Protein AF-A0A317YK95-F1 (afdb_monomer)

Secondary structure (DSSP, 8-state):
--S-PPEEEEHHHHHHHHHHH----EEEE-TT-EEEETTEEEEEEE-SS--EEE-TTS-EEE--S-EEEEEEETTEEEEE--S--

Structure (mmCIF, N/CA/C/O backbone):
data_AF-A0A317YK95-F1
#
_entry.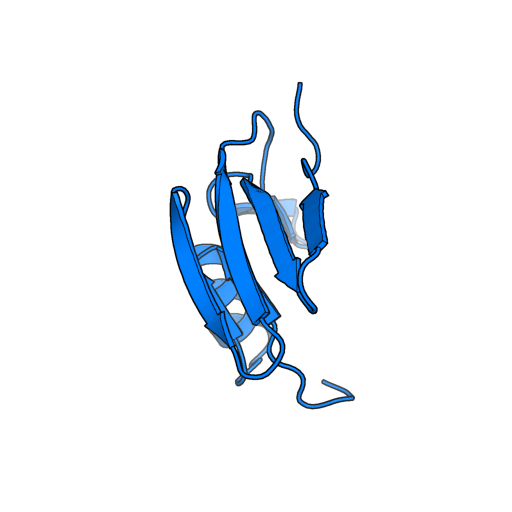id   AF-A0A317YK95-F1
#
loop_
_atom_site.group_PDB
_atom_site.id
_atom_site.type_symbol
_atom_site.label_atom_id
_atom_site.label_alt_id
_atom_site.label_comp_id
_atom_site.label_asym_id
_atom_site.label_entity_id
_atom_site.label_seq_id
_atom_site.pdbx_PDB_ins_code
_atom_site.Cartn_x
_atom_site.Cartn_y
_atom_site.Cartn_z
_atom_site.occupancy
_atom_site.B_iso_or_equiv
_atom_site.auth_seq_id
_atom_site.auth_comp_id
_atom_site.auth_asym_id
_atom_site.auth_atom_id
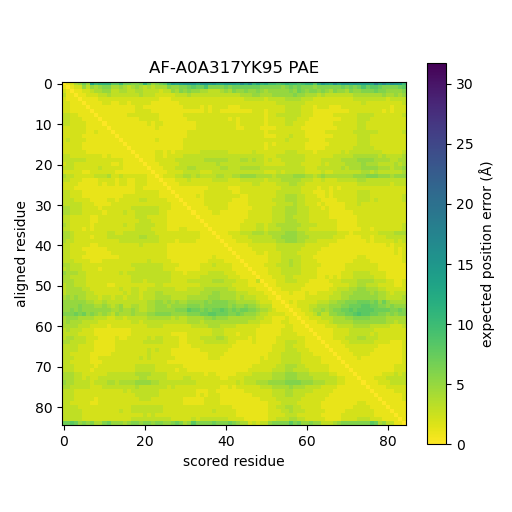_atom_site.pdbx_PDB_model_num
ATOM 1 N N . LYS A 1 1 ? -5.910 -15.507 -10.472 1.00 83.31 1 LYS A N 1
ATOM 2 C CA . LYS A 1 1 ? -7.062 -14.789 -9.873 1.00 83.31 1 LYS A CA 1
ATOM 3 C C . LYS A 1 1 ? -8.097 -15.836 -9.471 1.00 83.31 1 LYS A C 1
ATOM 5 O O . LYS A 1 1 ? -8.378 -16.692 -10.299 1.00 83.31 1 LYS A O 1
ATOM 10 N N . LYS A 1 2 ? -8.516 -15.888 -8.199 1.00 91.00 2 LYS A N 1
ATOM 11 C CA . LYS A 1 2 ? -9.422 -16.941 -7.681 1.00 91.00 2 LYS A CA 1
ATOM 12 C C . LYS A 1 2 ? -10.628 -16.399 -6.906 1.00 91.00 2 LYS A C 1
ATOM 14 O O . LYS A 1 2 ? -11.618 -17.108 -6.797 1.00 91.00 2 LYS A O 1
ATOM 19 N N . THR A 1 3 ? -10.520 -15.203 -6.330 1.00 94.44 3 THR A N 1
ATOM 20 C CA . THR A 1 3 ? -11.492 -14.666 -5.362 1.00 94.44 3 THR A CA 1
ATOM 21 C C . THR A 1 3 ? -11.980 -13.263 -5.702 1.00 94.44 3 THR A C 1
ATOM 23 O O . THR A 1 3 ? -12.780 -12.725 -4.948 1.00 94.44 3 THR A O 1
ATOM 26 N N . GLU A 1 4 ? -11.464 -12.643 -6.769 1.00 93.81 4 GLU A N 1
ATOM 27 C CA . GLU A 1 4 ? -11.708 -11.228 -7.098 1.00 93.81 4 GLU A CA 1
ATOM 28 C C . GLU A 1 4 ? -11.413 -10.235 -5.954 1.00 93.81 4 GLU A C 1
ATOM 30 O O . GLU A 1 4 ? -11.831 -9.083 -6.002 1.00 93.81 4 GLU A O 1
ATOM 35 N N . ALA A 1 5 ? -10.662 -10.656 -4.931 1.00 96.00 5 ALA A N 1
ATOM 36 C CA . ALA A 1 5 ? -10.312 -9.806 -3.800 1.00 96.00 5 ALA A CA 1
ATOM 37 C C . ALA A 1 5 ? -9.391 -8.653 -4.221 1.00 96.00 5 ALA A C 1
ATOM 39 O O . ALA A 1 5 ? -8.499 -8.831 -5.055 1.00 96.00 5 ALA A O 1
ATOM 40 N N . THR A 1 6 ? -9.570 -7.499 -3.580 1.00 97.12 6 THR A N 1
ATOM 41 C CA . THR A 1 6 ? -8.688 -6.343 -3.753 1.00 97.12 6 THR A CA 1
ATOM 42 C C . THR A 1 6 ? -7.360 -6.568 -3.043 1.00 97.12 6 THR A C 1
ATOM 44 O O . THR A 1 6 ? -7.327 -6.824 -1.839 1.00 97.12 6 THR A O 1
ATOM 47 N N . VAL A 1 7 ? -6.255 -6.426 -3.771 1.00 97.69 7 VAL A N 1
ATOM 48 C CA . VAL A 1 7 ? -4.910 -6.377 -3.186 1.00 97.69 7 VAL A CA 1
ATOM 49 C C . VAL A 1 7 ? -4.604 -4.936 -2.776 1.00 97.69 7 VAL A C 1
ATOM 51 O O . VAL A 1 7 ? -4.768 -4.025 -3.579 1.00 97.69 7 VAL A O 1
ATOM 54 N N . ILE A 1 8 ? -4.161 -4.713 -1.539 1.00 98.19 8 ILE A N 1
ATOM 55 C CA . ILE A 1 8 ? -3.750 -3.391 -1.037 1.00 98.19 8 ILE A CA 1
ATOM 56 C C . ILE A 1 8 ? -2.234 -3.427 -0.835 1.00 98.19 8 ILE A C 1
ATOM 58 O O . ILE A 1 8 ? -1.736 -4.291 -0.113 1.00 98.19 8 ILE A O 1
ATOM 62 N N . GLY A 1 9 ? -1.497 -2.519 -1.472 1.00 97.88 9 GLY A N 1
ATOM 63 C CA . GLY A 1 9 ? -0.032 -2.559 -1.504 1.00 97.88 9 GLY A CA 1
ATOM 64 C C . GLY A 1 9 ? 0.602 -1.219 -1.865 1.00 97.88 9 GLY A C 1
ATOM 65 O O . GLY A 1 9 ? -0.083 -0.195 -1.895 1.00 97.88 9 GLY A O 1
ATOM 66 N N . SER A 1 10 ? 1.908 -1.229 -2.149 1.00 98.25 10 SER A N 1
ATOM 67 C CA . SER A 1 10 ? 2.590 -0.060 -2.719 1.00 98.25 10 SER A CA 1
ATOM 68 C C . SER A 1 10 ? 2.013 0.300 -4.091 1.00 98.25 10 SER A C 1
ATOM 70 O O . SER A 1 10 ? 1.459 -0.560 -4.784 1.00 98.25 10 SER A O 1
ATOM 72 N N . ALA A 1 11 ? 2.159 1.560 -4.503 1.00 98.12 11 ALA A N 1
ATOM 73 C CA . ALA A 1 11 ? 1.781 1.990 -5.847 1.00 98.12 11 ALA A CA 1
ATOM 74 C C . ALA A 1 11 ? 2.521 1.174 -6.923 1.00 98.12 11 ALA A C 1
ATOM 76 O O . ALA A 1 11 ? 1.900 0.669 -7.851 1.00 98.12 11 ALA A O 1
ATOM 77 N N . GLU A 1 12 ? 3.819 0.929 -6.742 1.00 98.31 12 GLU A N 1
ATOM 78 C CA . GLU A 1 12 ? 4.632 0.162 -7.687 1.00 98.31 12 GLU A CA 1
ATOM 79 C C . GLU A 1 12 ? 4.229 -1.318 -7.739 1.00 98.31 12 GLU A C 1
ATOM 81 O O . GLU A 1 12 ? 4.208 -1.919 -8.813 1.00 98.31 12 GLU A O 1
ATOM 86 N N . MET A 1 13 ? 3.871 -1.925 -6.599 1.00 97.75 13 MET A N 1
ATOM 87 C CA . MET A 1 13 ? 3.328 -3.286 -6.588 1.00 97.75 13 MET A CA 1
ATOM 88 C C . MET A 1 13 ? 1.978 -3.336 -7.307 1.00 97.75 13 MET A C 1
ATOM 90 O O . MET A 1 13 ? 1.710 -4.300 -8.023 1.00 97.75 13 MET A O 1
ATOM 94 N N . ALA A 1 14 ? 1.139 -2.310 -7.139 1.00 97.88 14 ALA A N 1
ATOM 95 C CA . ALA A 1 14 ? -0.137 -2.223 -7.832 1.00 97.88 14 ALA A CA 1
ATOM 96 C C . ALA A 1 14 ? 0.039 -2.145 -9.349 1.00 97.88 14 ALA A C 1
ATOM 98 O O . ALA A 1 14 ? -0.590 -2.920 -10.076 1.00 97.88 14 ALA A O 1
A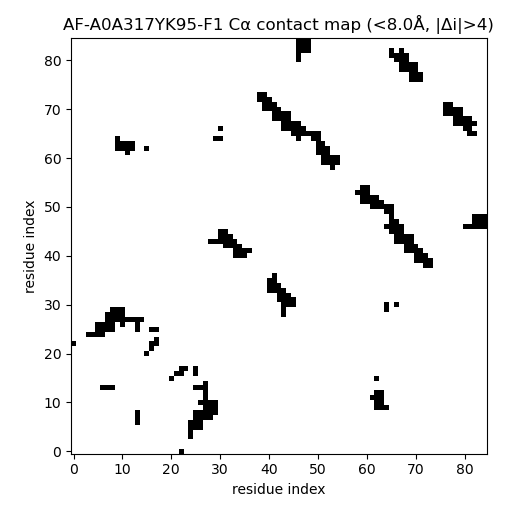TOM 99 N N . ASP A 1 15 ? 0.954 -1.298 -9.815 1.00 97.69 15 ASP A N 1
ATOM 100 C CA . ASP A 1 15 ? 1.296 -1.176 -11.230 1.00 97.69 15 ASP A CA 1
ATOM 101 C C . ASP A 1 15 ? 1.884 -2.478 -11.778 1.00 97.69 15 ASP A C 1
ATOM 103 O O . ASP A 1 15 ? 1.499 -2.927 -12.860 1.00 97.69 15 ASP A O 1
ATOM 107 N N . TYR A 1 16 ? 2.771 -3.129 -11.018 1.00 97.44 16 TYR A N 1
ATOM 108 C CA . TYR A 1 16 ? 3.357 -4.412 -11.394 1.00 97.44 16 TYR A CA 1
ATOM 109 C C . TYR A 1 16 ? 2.292 -5.508 -11.532 1.00 97.44 16 TYR A C 1
ATOM 111 O O . TYR A 1 16 ? 2.226 -6.186 -12.559 1.00 97.44 16 TYR A O 1
ATOM 119 N N . LEU A 1 17 ? 1.423 -5.676 -10.532 1.00 96.94 17 LEU A N 1
ATOM 120 C CA . LEU A 1 17 ? 0.360 -6.683 -10.559 1.00 96.94 17 LEU A CA 1
ATOM 121 C C . LEU A 1 17 ? -0.650 -6.422 -11.680 1.00 96.94 17 LEU A C 1
ATOM 123 O O . LEU A 1 17 ? -1.057 -7.365 -12.363 1.00 96.94 17 LEU A O 1
ATOM 127 N N . SER A 1 18 ? -1.022 -5.161 -11.895 1.00 96.69 18 SER A N 1
ATOM 128 C CA . SER A 1 18 ? -1.963 -4.784 -12.951 1.00 96.69 18 SER A CA 1
ATOM 129 C C . SER A 1 18 ? -1.355 -4.991 -14.337 1.00 96.69 18 SER A C 1
ATOM 131 O O . SER A 1 18 ? -1.982 -5.600 -15.200 1.00 96.69 18 SER A O 1
ATOM 133 N N . SER A 1 19 ? -0.106 -4.567 -14.547 1.00 95.56 19 SER A N 1
ATOM 134 C CA . SER A 1 19 ? 0.526 -4.574 -15.873 1.00 95.56 19 SER A CA 1
ATOM 135 C C . SER A 1 19 ? 1.063 -5.945 -16.284 1.00 95.56 19 SER A C 1
ATOM 137 O O . SER A 1 19 ? 0.920 -6.336 -17.439 1.00 95.56 19 SER A O 1
ATOM 139 N N . TYR A 1 20 ? 1.681 -6.689 -15.361 1.00 94.31 20 TYR A N 1
ATOM 140 C CA . TYR A 1 20 ? 2.355 -7.957 -15.681 1.00 94.31 20 TYR A CA 1
ATOM 141 C C . TYR A 1 20 ? 1.494 -9.187 -15.409 1.00 94.31 20 TYR A C 1
ATOM 143 O O . TYR A 1 20 ? 1.652 -10.207 -16.076 1.00 94.31 20 TYR A O 1
ATOM 151 N N . HIS A 1 21 ? 0.581 -9.102 -14.440 1.00 93.50 21 HIS A N 1
ATOM 152 C CA . HIS A 1 21 ? -0.263 -10.230 -14.025 1.00 93.50 21 HIS A CA 1
ATOM 153 C C . HIS A 1 21 ? -1.749 -9.994 -14.315 1.00 93.50 21 HIS A C 1
ATOM 155 O O . HIS A 1 21 ? -2.592 -10.852 -14.031 1.00 93.50 21 HIS A O 1
ATOM 161 N N . GLY A 1 22 ? -2.076 -8.831 -14.887 1.00 95.31 22 GLY A N 1
ATOM 162 C CA . GLY A 1 22 ? -3.426 -8.438 -15.261 1.00 95.31 22 GLY A CA 1
ATOM 163 C C . GLY A 1 22 ? -4.374 -8.285 -14.077 1.00 95.31 22 GLY A C 1
ATOM 164 O O . GLY A 1 22 ? -5.573 -8.362 -14.296 1.00 95.31 22 GLY A O 1
ATOM 165 N N . VAL A 1 23 ? -3.910 -8.190 -12.827 1.00 96.44 23 VAL A N 1
ATOM 166 C CA . VAL A 1 23 ? -4.803 -8.101 -11.657 1.00 96.44 23 VAL A CA 1
ATOM 167 C C . VAL A 1 23 ? -5.556 -6.774 -11.695 1.00 96.44 23 VAL A C 1
ATOM 169 O O . VAL A 1 23 ? -4.938 -5.723 -11.684 1.00 96.44 23 VAL A O 1
ATOM 172 N N . GLU A 1 24 ? -6.886 -6.826 -11.742 1.00 93.94 24 GLU A N 1
ATOM 173 C CA . GLU A 1 24 ? -7.712 -5.623 -11.931 1.00 93.94 24 GLU A CA 1
ATOM 174 C C . GLU A 1 24 ? -8.026 -4.932 -10.599 1.00 93.94 24 GLU A C 1
ATOM 176 O O . GLU A 1 24 ? -8.011 -3.708 -10.504 1.00 93.94 24 GLU A O 1
ATOM 181 N N . ASN A 1 25 ? -8.252 -5.718 -9.542 1.00 96.56 25 ASN A N 1
ATOM 182 C CA . ASN A 1 25 ? -8.610 -5.205 -8.223 1.00 96.56 25 ASN A CA 1
ATOM 183 C C . ASN A 1 25 ? -7.350 -4.981 -7.386 1.00 96.56 25 ASN A C 1
ATOM 185 O O . ASN A 1 25 ? -6.982 -5.809 -6.547 1.00 96.56 25 ASN A O 1
ATOM 189 N N . VAL A 1 26 ? -6.673 -3.857 -7.619 1.00 97.88 26 VAL A N 1
ATOM 190 C CA . VAL A 1 26 ? -5.515 -3.448 -6.820 1.00 97.88 26 VAL A CA 1
ATOM 191 C C . VAL A 1 26 ? -5.666 -2.003 -6.361 1.00 97.88 26 VAL A C 1
ATOM 193 O O . VAL A 1 26 ? -6.016 -1.118 -7.135 1.00 97.88 26 VAL A O 1
ATOM 196 N N . HIS A 1 27 ? -5.409 -1.763 -5.080 1.00 98.12 27 HIS A N 1
ATOM 197 C CA . HIS A 1 27 ? -5.437 -0.449 -4.456 1.00 98.12 27 HIS A CA 1
ATOM 198 C C . HIS A 1 27 ? -4.014 -0.064 -4.038 1.00 98.12 27 HIS A C 1
ATOM 200 O O . HIS A 1 27 ? -3.510 -0.508 -3.003 1.00 98.12 27 HIS A O 1
ATOM 206 N N . GLY A 1 28 ? -3.360 0.735 -4.881 1.00 98.12 28 GLY A N 1
ATOM 207 C CA . GLY A 1 28 ? -2.018 1.254 -4.628 1.00 98.12 28 GLY A CA 1
ATOM 208 C C . GLY A 1 28 ? -2.030 2.417 -3.637 1.00 98.12 28 GLY A C 1
ATOM 209 O O . GLY A 1 28 ? -2.804 3.363 -3.770 1.00 98.12 28 GLY A O 1
ATOM 210 N N . MET A 1 29 ? -1.148 2.357 -2.647 1.00 98.19 29 MET A N 1
ATOM 211 C CA . MET A 1 29 ? -0.914 3.407 -1.656 1.00 98.19 29 MET A CA 1
ATOM 212 C C . MET A 1 29 ? 0.591 3.560 -1.415 1.00 98.19 29 MET A C 1
ATOM 214 O O . MET A 1 29 ? 1.390 2.783 -1.916 1.00 98.19 29 MET A O 1
ATOM 218 N N . ASN A 1 30 ? 0.996 4.552 -0.624 1.00 98.06 30 ASN A N 1
ATOM 219 C CA . ASN A 1 30 ? 2.395 4.768 -0.249 1.00 98.06 30 ASN A CA 1
ATOM 220 C C . ASN A 1 30 ? 2.531 5.021 1.256 1.00 98.06 30 ASN A C 1
ATOM 222 O O . ASN A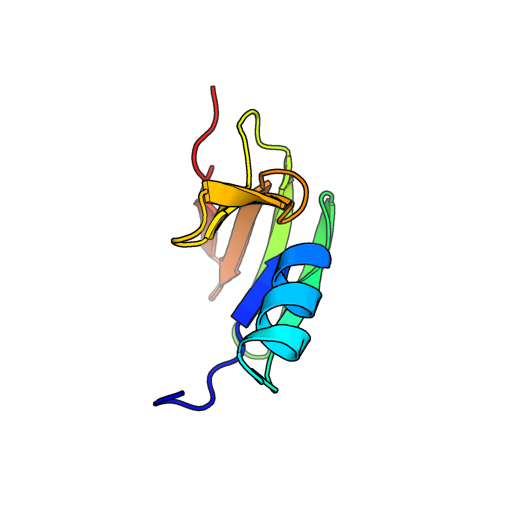 1 30 ? 1.530 5.207 1.957 1.00 98.06 30 ASN A O 1
ATOM 226 N N . ILE A 1 31 ? 3.776 5.042 1.747 1.00 98.25 31 ILE A N 1
ATOM 227 C CA . ILE A 1 31 ? 4.109 5.295 3.157 1.00 98.25 31 ILE A CA 1
ATOM 228 C C . ILE A 1 31 ? 3.357 6.528 3.671 1.00 98.25 31 ILE A C 1
ATOM 230 O O . ILE A 1 31 ? 3.375 7.592 3.057 1.00 98.25 31 ILE A O 1
ATOM 234 N N . GLY A 1 32 ? 2.706 6.385 4.825 1.00 98.31 32 GLY A N 1
ATOM 235 C CA . GLY A 1 32 ? 1.935 7.442 5.475 1.00 98.31 32 GLY A CA 1
ATOM 236 C C . GLY A 1 32 ? 0.486 7.551 4.997 1.00 98.31 32 GLY A C 1
ATOM 237 O O . GLY A 1 32 ? -0.333 8.126 5.718 1.00 98.31 32 GLY A O 1
ATOM 238 N N . GLY A 1 33 ? 0.146 6.972 3.842 1.00 98.38 33 GLY A N 1
ATOM 239 C CA . GLY A 1 33 ? -1.214 6.943 3.313 1.00 98.38 33 GLY A CA 1
ATOM 240 C C . GLY A 1 33 ? -2.160 6.136 4.202 1.00 98.38 33 GLY A C 1
ATOM 241 O O . GLY A 1 33 ? -1.795 5.070 4.699 1.00 98.38 33 GLY A O 1
ATOM 242 N N . LYS A 1 34 ? -3.387 6.638 4.385 1.00 98.56 34 LYS A N 1
ATOM 243 C CA . LYS A 1 34 ? -4.486 5.958 5.083 1.00 98.56 34 LYS A CA 1
ATOM 244 C C . LYS A 1 34 ? -5.705 5.895 4.168 1.00 98.56 34 LYS A C 1
ATOM 246 O O . LYS A 1 34 ? -6.076 6.913 3.591 1.00 98.56 34 LYS A O 1
ATOM 251 N N . ALA A 1 35 ? -6.327 4.728 4.076 1.00 98.56 35 ALA A N 1
ATOM 252 C CA . ALA A 1 35 ? -7.552 4.507 3.319 1.00 98.56 35 ALA A CA 1
ATOM 253 C C . ALA A 1 35 ? -8.599 3.816 4.198 1.00 98.56 35 ALA A C 1
ATOM 255 O O . ALA A 1 35 ? -8.262 2.989 5.050 1.00 98.56 35 ALA A O 1
ATOM 256 N N . ASN A 1 36 ? -9.863 4.180 3.985 1.00 98.38 36 ASN A N 1
ATOM 257 C CA . ASN A 1 36 ? -11.012 3.538 4.613 1.00 98.38 36 ASN A CA 1
ATOM 258 C C . ASN A 1 36 ? -11.648 2.568 3.615 1.00 98.38 36 ASN A C 1
ATOM 260 O O . ASN A 1 36 ? -11.800 2.892 2.439 1.00 98.38 36 ASN A O 1
ATOM 264 N N . PHE A 1 37 ? -12.044 1.414 4.122 1.00 97.50 37 PHE A N 1
ATOM 265 C CA . PHE A 1 37 ? -12.736 0.341 3.427 1.00 97.50 37 PHE A CA 1
ATOM 266 C C . PHE A 1 37 ? -13.972 -0.047 4.239 1.00 97.50 37 PHE A C 1
ATOM 268 O O . PHE A 1 37 ? -14.089 0.305 5.415 1.00 97.50 37 PHE A O 1
ATOM 275 N N . ASP A 1 38 ? -14.864 -0.835 3.645 1.00 97.25 38 ASP A N 1
ATOM 276 C CA . ASP A 1 38 ? -16.107 -1.257 4.304 1.00 97.25 38 ASP A CA 1
ATOM 277 C C . ASP A 1 38 ? -15.862 -2.028 5.616 1.00 97.25 38 ASP A C 1
ATOM 279 O O . ASP A 1 38 ? -16.696 -2.006 6.517 1.00 97.25 38 ASP A O 1
ATOM 283 N N . PHE A 1 39 ? -14.701 -2.680 5.749 1.00 97.12 39 PHE A N 1
ATOM 284 C CA . PHE A 1 39 ? -14.314 -3.442 6.940 1.00 97.12 39 PHE A CA 1
ATOM 285 C C . PHE A 1 39 ? -13.542 -2.632 7.996 1.00 97.12 39 PHE A C 1
ATOM 287 O O . PHE A 1 39 ? -13.333 -3.125 9.102 1.00 97.12 39 PHE A O 1
ATOM 294 N N . GLY A 1 40 ? -13.055 -1.429 7.683 1.00 98.31 40 GLY A N 1
ATOM 295 C CA . GLY A 1 40 ? -12.143 -0.701 8.568 1.00 98.31 40 GLY A CA 1
ATOM 296 C C . GLY A 1 40 ? -11.163 0.192 7.818 1.00 98.31 40 GLY A C 1
ATOM 297 O O . GLY A 1 40 ? -11.424 0.610 6.696 1.00 98.31 40 GLY A O 1
ATOM 298 N N . SER A 1 41 ? -10.020 0.507 8.425 1.00 98.69 41 SER A N 1
ATOM 299 C CA . SER A 1 41 ? -9.016 1.367 7.789 1.00 98.69 41 SER A CA 1
ATOM 300 C C . SER A 1 41 ? -7.617 0.773 7.824 1.00 98.69 41 SER A C 1
ATOM 302 O O . SER A 1 41 ? -7.222 0.128 8.794 1.00 98.69 41 SER A O 1
ATOM 304 N N . VAL A 1 42 ? -6.857 1.019 6.760 1.00 98.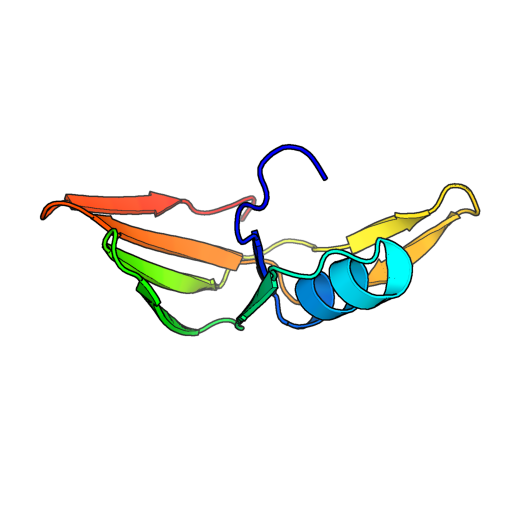75 42 VAL A N 1
ATOM 305 C CA . VAL A 1 42 ? -5.457 0.608 6.635 1.00 98.75 42 VAL A CA 1
ATOM 306 C C . VAL A 1 42 ? -4.612 1.858 6.467 1.00 98.75 42 VAL A C 1
ATOM 308 O O . VAL A 1 42 ? -4.891 2.695 5.608 1.00 98.75 42 VAL A O 1
ATOM 311 N N . LYS A 1 43 ? -3.568 1.990 7.287 1.00 98.88 43 LYS A N 1
ATOM 312 C CA . LYS A 1 43 ? -2.536 3.015 7.145 1.00 98.88 43 LYS A CA 1
ATOM 313 C C . LYS A 1 43 ? -1.184 2.358 6.925 1.00 98.88 43 LYS A C 1
ATOM 315 O O . LYS A 1 43 ? -0.737 1.603 7.785 1.00 98.88 43 LYS A O 1
ATOM 320 N N . PHE A 1 44 ? -0.507 2.708 5.839 1.00 98.75 44 PHE A N 1
ATOM 321 C CA . PHE A 1 44 ? 0.879 2.303 5.639 1.00 98.75 44 PHE A CA 1
ATOM 322 C C . PHE A 1 44 ? 1.819 3.140 6.504 1.00 98.75 44 PHE A C 1
ATOM 324 O O . PHE A 1 44 ? 1.691 4.364 6.604 1.00 98.75 44 PHE A O 1
ATOM 331 N N . VAL A 1 45 ? 2.787 2.475 7.125 1.00 98.62 45 VAL A N 1
ATOM 332 C CA . VAL A 1 45 ? 3.837 3.102 7.929 1.00 98.62 45 VAL A CA 1
ATOM 333 C C . VAL A 1 45 ? 5.206 2.632 7.461 1.00 98.62 45 VAL A C 1
ATOM 335 O O . VAL A 1 45 ? 5.335 1.594 6.815 1.00 98.62 45 VAL A O 1
ATOM 338 N N . GLN A 1 46 ? 6.229 3.427 7.760 1.00 98.25 46 GLN A N 1
ATOM 339 C CA . GLN A 1 46 ? 7.594 3.134 7.348 1.00 98.25 46 GLN A CA 1
ATOM 340 C C . GLN A 1 46 ? 8.088 1.811 7.949 1.00 98.25 46 GLN A C 1
ATOM 342 O O . GLN A 1 46 ? 7.902 1.562 9.139 1.00 98.25 46 GLN A O 1
ATOM 347 N N . ALA A 1 47 ? 8.767 1.020 7.121 1.00 98.50 47 ALA A N 1
ATOM 348 C CA . ALA A 1 47 ? 9.599 -0.106 7.525 1.00 98.50 47 ALA A CA 1
ATOM 349 C C . ALA A 1 47 ? 11.027 0.091 6.986 1.00 98.50 47 ALA A C 1
ATOM 351 O O . ALA A 1 47 ? 11.247 0.834 6.026 1.00 98.50 47 ALA A O 1
ATOM 352 N N . PHE A 1 48 ? 12.001 -0.572 7.604 1.00 98.12 48 PHE A N 1
ATOM 353 C CA . PHE A 1 48 ? 13.405 -0.580 7.194 1.00 98.12 48 PHE A CA 1
ATOM 354 C C . PHE A 1 48 ? 13.769 -1.954 6.642 1.00 98.12 48 PHE A C 1
ATOM 356 O O . PHE A 1 48 ? 14.128 -2.866 7.381 1.00 98.12 48 PHE A O 1
ATOM 363 N N . HIS A 1 49 ? 13.629 -2.108 5.327 1.00 97.69 49 HIS A N 1
ATOM 364 C CA . HIS A 1 49 ? 13.945 -3.348 4.626 1.00 97.69 49 HIS A CA 1
ATOM 365 C C . HIS A 1 49 ? 14.100 -3.122 3.113 1.00 97.69 49 HIS A C 1
ATOM 367 O O . HIS A 1 49 ? 14.327 -2.000 2.658 1.00 97.69 49 HIS A O 1
ATOM 373 N N . SER A 1 50 ? 13.960 -4.181 2.322 1.00 96.62 50 SER A N 1
ATOM 374 C CA . SER A 1 50 ? 13.882 -4.116 0.863 1.00 96.62 50 SER A CA 1
ATOM 375 C C . SER A 1 50 ? 12.500 -4.557 0.378 1.00 96.62 50 SER A C 1
ATOM 377 O O . SER A 1 50 ? 11.792 -5.268 1.087 1.00 96.62 50 SER A O 1
ATOM 379 N N . SER A 1 51 ? 12.107 -4.128 -0.822 1.00 97.75 51 SER A N 1
ATOM 380 C CA . SER A 1 51 ? 10.879 -4.586 -1.481 1.00 97.75 51 SER A CA 1
ATOM 381 C C . SER A 1 51 ? 11.135 -4.725 -2.980 1.00 97.75 51 SER A C 1
ATOM 383 O O . SER A 1 51 ? 11.155 -3.754 -3.740 1.00 97.75 51 SER A O 1
ATOM 385 N N . SER A 1 52 ? 11.417 -5.955 -3.401 1.00 96.69 52 SER A N 1
ATOM 386 C CA . SER A 1 52 ? 11.683 -6.285 -4.800 1.00 96.69 52 SER A CA 1
ATOM 387 C C . SER A 1 52 ? 11.313 -7.731 -5.101 1.00 96.69 52 SER A C 1
ATOM 389 O O . SER A 1 52 ? 11.283 -8.570 -4.201 1.00 96.69 52 SER A O 1
ATOM 391 N N . PHE A 1 53 ? 11.059 -8.016 -6.372 1.00 95.12 53 PHE A N 1
ATOM 392 C CA . PHE A 1 53 ? 10.822 -9.361 -6.880 1.00 95.12 53 PHE A CA 1
ATOM 393 C C . PHE A 1 53 ? 11.772 -9.644 -8.041 1.00 95.12 53 PHE A C 1
ATOM 395 O O . PHE A 1 53 ? 11.884 -8.829 -8.950 1.00 95.12 53 PHE A O 1
ATOM 402 N N . THR A 1 54 ? 12.437 -10.795 -8.037 1.00 95.50 54 THR A N 1
ATOM 403 C CA . THR A 1 54 ? 13.350 -11.190 -9.118 1.00 95.50 54 THR A CA 1
ATOM 404 C C . THR A 1 54 ? 12.656 -12.186 -10.035 1.00 95.50 54 THR A C 1
ATOM 406 O O . THR A 1 54 ? 12.250 -13.259 -9.590 1.00 95.50 54 THR A O 1
ATOM 409 N N . HIS A 1 55 ? 12.521 -11.841 -11.316 1.00 93.00 55 HIS A N 1
ATOM 410 C CA . HIS A 1 55 ? 12.000 -12.765 -12.324 1.00 93.00 55 HIS A CA 1
ATOM 411 C C . HIS A 1 55 ? 12.960 -13.941 -12.562 1.00 93.00 55 HIS A C 1
ATOM 413 O O . HIS A 1 55 ? 14.144 -13.872 -12.241 1.00 93.00 55 HIS A O 1
ATOM 419 N N . GLU A 1 56 ? 12.477 -15.010 -13.201 1.00 93.69 56 GLU A N 1
ATOM 420 C CA . GLU A 1 56 ? 13.287 -16.199 -13.529 1.00 93.69 56 GLU A CA 1
ATOM 421 C C . GLU A 1 56 ? 14.521 -15.881 -14.393 1.00 93.69 56 GLU A C 1
ATOM 423 O O . GLU A 1 56 ? 15.528 -16.580 -14.327 1.00 93.69 56 GLU A O 1
ATOM 428 N N . ASN A 1 57 ? 14.474 -14.792 -15.166 1.00 94.50 57 ASN A N 1
ATOM 429 C CA . ASN A 1 57 ? 15.602 -14.293 -15.956 1.00 94.50 57 ASN A CA 1
ATOM 430 C C . ASN A 1 57 ? 16.672 -13.551 -15.123 1.00 94.50 57 ASN A C 1
ATOM 432 O O . ASN A 1 57 ? 17.637 -13.044 -15.690 1.00 94.50 57 ASN A O 1
ATOM 436 N N . GLY A 1 58 ? 16.498 -13.455 -13.802 1.00 95.19 58 GLY A N 1
ATOM 437 C CA . GLY A 1 58 ? 17.427 -12.808 -12.878 1.00 95.19 58 GLY A CA 1
ATOM 438 C C . GLY A 1 58 ? 17.301 -11.285 -12.784 1.00 95.19 58 GLY A C 1
ATOM 439 O O . GLY A 1 58 ? 18.070 -10.673 -12.046 1.00 95.19 58 GLY A O 1
ATOM 440 N N . ILE A 1 59 ? 16.358 -10.656 -13.493 1.00 95.56 59 ILE A N 1
ATOM 441 C CA . ILE A 1 59 ? 16.171 -9.199 -13.451 1.00 95.56 59 ILE A CA 1
ATOM 442 C C . ILE A 1 59 ? 15.271 -8.832 -12.258 1.00 95.56 59 ILE A C 1
ATOM 444 O O . ILE A 1 59 ? 14.132 -9.313 -12.192 1.00 95.56 59 ILE A O 1
ATOM 448 N N . PRO A 1 60 ? 15.743 -7.986 -11.319 1.0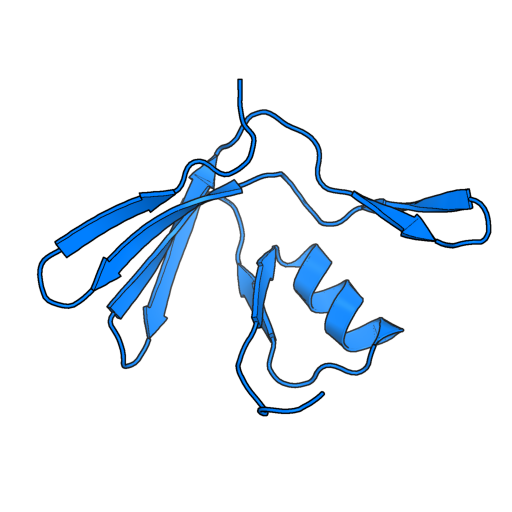0 96.00 60 PRO A N 1
ATOM 449 C CA . PRO A 1 60 ? 14.923 -7.513 -10.214 1.00 96.00 60 PRO A CA 1
ATOM 450 C C . PRO A 1 60 ? 13.931 -6.440 -10.677 1.00 96.00 60 PRO A C 1
ATOM 452 O O . PRO A 1 60 ? 14.258 -5.556 -11.468 1.00 96.00 60 PRO A O 1
ATOM 455 N N . VAL A 1 61 ? 12.729 -6.492 -10.117 1.00 96.94 61 VAL A N 1
ATOM 456 C CA . VAL A 1 61 ? 11.676 -5.486 -10.238 1.00 96.94 61 VAL A CA 1
ATOM 457 C C . VAL A 1 61 ? 11.521 -4.798 -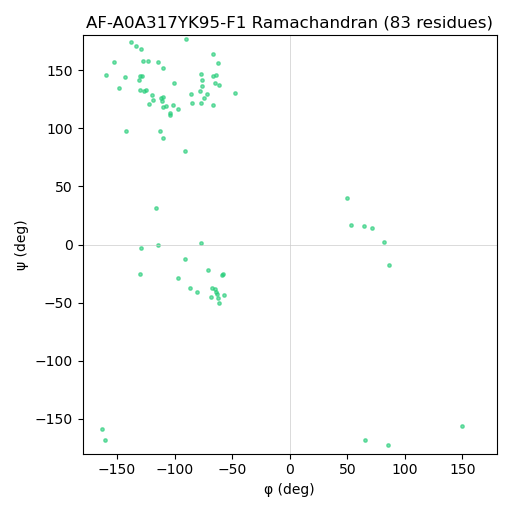8.895 1.00 96.94 61 VAL A C 1
ATOM 459 O O . VAL A 1 61 ? 11.342 -5.448 -7.863 1.00 96.94 61 VAL A O 1
ATOM 462 N N . TYR A 1 62 ? 11.592 -3.473 -8.914 1.00 97.56 62 TYR A N 1
ATOM 463 C CA . TYR A 1 62 ? 11.315 -2.649 -7.748 1.00 97.56 62 TYR A CA 1
ATOM 464 C C . TYR A 1 62 ? 9.814 -2.645 -7.448 1.00 97.56 62 TYR A C 1
ATOM 466 O O . TYR A 1 62 ? 9.011 -2.387 -8.341 1.00 97.56 62 TYR A O 1
ATOM 474 N N . LEU A 1 63 ? 9.443 -2.919 -6.196 1.00 97.94 63 LEU A N 1
ATOM 475 C CA . LEU A 1 63 ? 8.047 -2.976 -5.749 1.00 97.94 63 LEU A CA 1
ATOM 476 C C . LEU A 1 63 ? 7.743 -1.888 -4.707 1.00 97.94 63 LEU A C 1
ATOM 478 O O . LEU A 1 63 ? 6.925 -2.090 -3.807 1.00 97.94 63 LEU A O 1
ATOM 482 N N . GLY A 1 64 ? 8.408 -0.737 -4.807 1.00 97.50 64 GLY A N 1
ATOM 483 C CA . GLY A 1 64 ? 8.216 0.384 -3.888 1.00 97.50 64 GLY A CA 1
ATOM 484 C C . GLY A 1 64 ? 9.072 0.276 -2.627 1.00 97.50 64 GLY A C 1
ATOM 485 O O . GLY A 1 64 ? 9.948 -0.578 -2.498 1.00 97.50 64 GLY A O 1
ATOM 486 N N . MET A 1 65 ? 8.842 1.177 -1.677 1.00 97.94 65 MET A N 1
ATOM 487 C CA . MET A 1 65 ? 9.483 1.103 -0.363 1.00 97.94 65 MET A CA 1
ATOM 488 C C . MET A 1 65 ? 8.807 0.024 0.502 1.00 97.94 65 MET A C 1
ATOM 490 O O . MET A 1 65 ? 7.595 -0.161 0.386 1.00 97.94 65 MET A O 1
ATOM 494 N N . PRO A 1 66 ? 9.542 -0.684 1.382 1.00 98.06 66 PRO A N 1
ATOM 495 C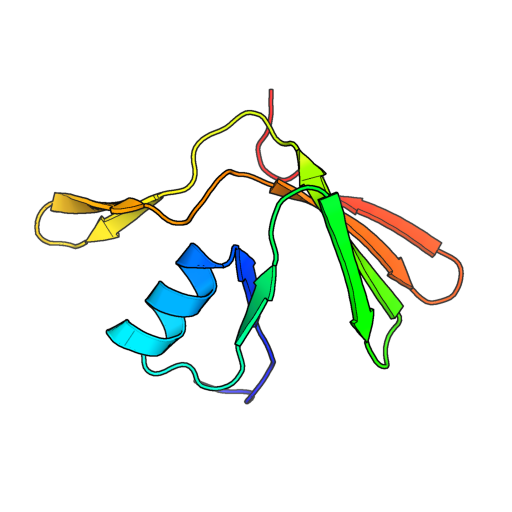 CA . PRO A 1 66 ? 8.932 -1.602 2.343 1.00 98.06 66 PRO A CA 1
ATOM 496 C C . PRO A 1 66 ? 8.046 -0.835 3.329 1.00 98.06 66 PRO A C 1
ATOM 498 O O . PRO A 1 66 ? 8.346 0.299 3.719 1.00 98.06 66 PRO A O 1
ATOM 501 N N . MET A 1 67 ? 6.954 -1.465 3.756 1.00 98.62 67 MET A N 1
ATOM 502 C CA . MET A 1 67 ? 5.988 -0.839 4.653 1.00 98.62 67 MET A CA 1
ATOM 503 C C . MET A 1 67 ? 5.422 -1.843 5.650 1.00 98.62 67 MET A C 1
ATOM 505 O O . MET A 1 67 ? 5.146 -2.991 5.305 1.00 98.62 67 MET A O 1
ATOM 509 N N . GLY A 1 68 ? 5.183 -1.367 6.868 1.00 98.62 68 GLY A N 1
ATOM 510 C CA . GLY A 1 68 ? 4.243 -1.985 7.796 1.00 98.62 68 GLY A CA 1
ATOM 511 C C . GLY A 1 68 ? 2.843 -1.394 7.620 1.00 98.62 68 GLY A C 1
ATOM 512 O O . GLY A 1 68 ? 2.645 -0.432 6.872 1.00 98.62 68 GLY A O 1
ATOM 513 N N . ILE A 1 69 ? 1.867 -1.921 8.357 1.00 98.75 69 ILE A N 1
ATOM 514 C CA . ILE A 1 69 ? 0.506 -1.383 8.402 1.00 98.75 69 ILE A CA 1
ATOM 515 C C . ILE A 1 69 ? 0.001 -1.211 9.829 1.00 98.75 69 ILE A C 1
ATOM 517 O O . ILE A 1 69 ? 0.195 -2.071 10.687 1.00 98.75 69 ILE A O 1
ATOM 521 N N . VAL A 1 70 ? -0.725 -0.121 10.053 1.00 98.81 70 VAL A N 1
ATOM 522 C CA . VAL A 1 70 ? -1.682 -0.002 11.153 1.00 98.81 70 VAL A CA 1
ATOM 523 C C . VAL A 1 70 ? -3.061 -0.309 10.581 1.00 98.81 70 VAL A C 1
ATOM 525 O O . VAL A 1 70 ? -3.540 0.402 9.696 1.00 98.81 70 VAL A O 1
ATOM 528 N N . PHE A 1 71 ? -3.671 -1.384 11.066 1.00 98.75 71 PHE A N 1
ATOM 529 C CA . PHE A 1 71 ? -4.981 -1.859 10.649 1.00 98.75 71 PHE A CA 1
ATOM 530 C C . PHE A 1 71 ? -5.991 -1.646 11.777 1.00 98.75 71 PHE A C 1
ATOM 532 O O . PHE A 1 71 ? -5.832 -2.177 12.876 1.00 98.75 71 PHE A O 1
ATOM 539 N N . GLU A 1 72 ? -7.017 -0.843 11.511 1.00 98.81 72 GLU A N 1
ATOM 540 C CA . GLU A 1 72 ? -8.100 -0.564 12.452 1.00 98.81 72 GLU A CA 1
ATOM 541 C C . GLU A 1 72 ? -9.375 -1.271 11.986 1.00 98.81 72 GLU A C 1
ATOM 543 O O . GLU A 1 72 ? -9.879 -0.982 10.900 1.00 98.81 72 GLU A O 1
ATOM 548 N N . VAL A 1 73 ? -9.900 -2.180 12.808 1.00 98.56 73 VAL A N 1
ATOM 549 C CA . VAL A 1 73 ? -11.081 -3.004 12.505 1.00 98.56 73 VAL A CA 1
ATOM 550 C C . VAL A 1 73 ? -11.846 -3.307 13.787 1.00 98.56 73 VAL A C 1
ATOM 552 O O . VAL A 1 73 ? -11.235 -3.624 14.803 1.00 98.56 73 VAL A O 1
ATOM 555 N N . GLU A 1 74 ? -13.175 -3.169 13.768 1.00 97.88 74 GLU A N 1
ATOM 556 C CA . GLU A 1 74 ? -14.061 -3.535 14.893 1.00 97.88 74 GLU A CA 1
ATOM 557 C C . GLU A 1 74 ? -13.617 -2.971 16.265 1.00 97.88 74 GLU A C 1
ATOM 559 O O . GLU A 1 74 ? -13.663 -3.635 17.303 1.00 97.88 74 GLU A O 1
ATOM 564 N N . GLY A 1 75 ? -13.137 -1.722 16.280 1.00 98.06 75 GLY A N 1
ATOM 565 C CA . GLY A 1 75 ? -12.643 -1.063 17.496 1.00 98.06 75 GLY A CA 1
ATOM 566 C C . GLY A 1 75 ? -11.308 -1.610 18.024 1.00 98.06 75 GLY A C 1
ATOM 567 O O . GLY A 1 75 ? -10.943 -1.334 19.168 1.00 98.06 75 GLY A O 1
ATOM 568 N N . LYS A 1 76 ? -10.582 -2.395 17.224 1.00 98.62 76 LYS A N 1
ATOM 569 C CA . LYS A 1 76 ? -9.230 -2.896 17.497 1.00 98.62 76 LYS A CA 1
ATOM 570 C C . LYS A 1 76 ? -8.217 -2.223 16.582 1.00 98.62 76 LYS A C 1
ATOM 572 O O . LYS A 1 76 ? -8.531 -1.862 15.452 1.00 98.62 76 LYS A O 1
ATOM 577 N N . THR A 1 77 ? -6.985 -2.124 17.071 1.00 98.75 77 THR A N 1
ATOM 578 C CA . THR A 1 77 ? -5.837 -1.631 16.307 1.00 98.75 77 THR A CA 1
ATOM 579 C C . THR A 1 77 ? -4.764 -2.707 16.294 1.00 98.75 77 THR A C 1
ATOM 581 O O . THR A 1 77 ? -4.287 -3.128 17.347 1.00 98.75 77 THR A O 1
ATOM 584 N N . ILE A 1 78 ? -4.391 -3.151 15.099 1.00 98.81 78 ILE A N 1
ATOM 585 C CA . ILE A 1 78 ? -3.348 -4.144 14.857 1.00 98.81 78 ILE A CA 1
ATOM 586 C C . ILE A 1 78 ? -2.191 -3.430 14.169 1.00 98.81 78 ILE A C 1
ATOM 588 O O . ILE A 1 78 ? -2.383 -2.786 13.140 1.00 98.81 78 ILE A O 1
ATOM 592 N N . TYR A 1 79 ? -0.987 -3.552 14.725 1.00 98.75 79 TYR A N 1
ATOM 593 C CA . TYR A 1 79 ? 0.231 -3.097 14.065 1.00 98.75 79 TYR A CA 1
ATOM 5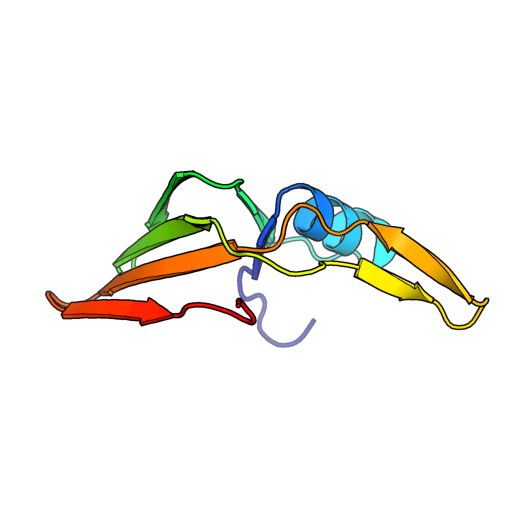94 C C . TYR A 1 79 ? 0.986 -4.304 13.512 1.00 98.75 79 TYR A C 1
ATOM 596 O O . TYR A 1 79 ? 1.492 -5.125 14.274 1.00 98.75 79 TYR A O 1
ATOM 604 N N . HIS A 1 80 ? 1.040 -4.416 12.186 1.00 98.69 80 HIS A N 1
ATOM 605 C CA . HIS A 1 80 ? 1.852 -5.407 11.495 1.00 98.69 80 HIS A CA 1
ATOM 606 C C . HIS A 1 80 ? 3.079 -4.705 10.923 1.00 98.69 80 HIS A C 1
ATOM 608 O O . HIS A 1 80 ? 2.968 -3.874 10.025 1.00 98.69 80 HIS A O 1
ATOM 614 N N . THR A 1 81 ? 4.258 -5.032 11.434 1.00 98.44 81 THR A N 1
ATOM 615 C CA . THR A 1 81 ? 5.500 -4.314 11.116 1.00 98.44 81 THR A CA 1
ATOM 616 C C . THR A 1 81 ? 5.995 -4.552 9.692 1.00 98.44 81 THR A C 1
ATOM 618 O O . THR A 1 81 ? 6.764 -3.750 9.174 1.00 98.44 81 THR A O 1
ATOM 621 N N . GLY A 1 82 ? 5.569 -5.658 9.074 1.00 97.81 82 GLY A N 1
ATOM 622 C CA . GLY A 1 82 ? 6.309 -6.229 7.951 1.00 97.81 82 GLY A CA 1
ATOM 623 C C . GLY A 1 82 ? 7.680 -6.723 8.419 1.00 97.81 82 GLY A C 1
ATOM 624 O O . GLY A 1 82 ? 7.947 -6.783 9.625 1.00 97.81 82 GLY A O 1
ATOM 625 N N . ASP A 1 83 ? 8.549 -7.034 7.467 1.00 98.25 83 ASP A N 1
ATOM 626 C CA . ASP A 1 83 ? 9.962 -7.251 7.762 1.00 98.25 83 ASP A CA 1
ATOM 627 C C . ASP A 1 83 ? 10.627 -5.886 7.955 1.00 98.25 83 ASP A C 1
ATOM 629 O O . ASP A 1 83 ? 10.542 -5.014 7.088 1.00 98.25 83 ASP A O 1
ATOM 633 N N . THR A 1 84 ? 11.228 -5.664 9.124 1.00 98.00 84 THR A N 1
ATOM 634 C CA . THR A 1 84 ? 11.876 -4.395 9.477 1.00 98.00 84 THR A CA 1
ATOM 635 C C . THR A 1 84 ? 12.875 -4.582 10.619 1.00 98.00 84 THR A C 1
ATOM 637 O O . THR A 1 84 ? 12.619 -5.373 11.530 1.00 98.00 84 THR A O 1
ATOM 640 N N . GLY A 1 85 ? 13.981 -3.826 10.602 1.00 91.25 85 GLY A N 1
ATOM 641 C CA . GLY A 1 85 ? 15.011 -3.821 11.651 1.00 91.25 85 GLY A CA 1
ATOM 642 C C . GLY A 1 85 ? 16.124 -2.813 11.406 1.00 91.25 85 GLY A C 1
ATOM 643 O O . GLY A 1 85 ? 16.298 -2.408 10.236 1.00 91.25 85 GLY A O 1
#

Organism: Staphylococcus pseudintermedius (NCBI:txid283734)

Foldseek 3Di:
DPPLDAAEAAPQQQCCCCPVVVNDRYHHDAAQDKDADPFFIKHWHAAADAAWDADPVRDIRGRHHDTWIFTDGPNDTDTGRGDHD

Solvent-accessible surface area (backbone atoms only — not comparable to full-atom values): 4921 Å² total; per-residue (Å²): 139,92,76,82,63,70,46,76,48,30,45,42,39,28,51,47,38,33,71,77,68,62,45,80,49,53,48,54,42,52,75,70,38,70,50,79,55,100,75,35,35,46,27,34,32,83,32,50,60,78,37,68,49,69,47,98,89,69,54,73,41,74,31,45,77,32,52,14,37,44,39,38,42,94,93,41,79,46,76,45,55,59,73,56,115

Radius of gyration: 13.79 Å; Cα contacts (8 Å, |Δi|>4): 166; chains: 1; bounding box: 34×24×34 Å

Nearest PDB structures (foldseek):
  7e3v-assembly1_A  TM=9.948E-01  e=1.852E-13  Staphylococcus aureus
  3x2z-assembly1_C  TM=9.731E-01  e=2.899E-07  Thermotoga maritima MSB8
  3x2y-assembly1_C  TM=9.739E-01  e=5.768E-07  Thermotoga maritima MSB8
  3x2x-assembly1_C  TM=9.713E-01  e=7.887E-07  Thermotoga maritima MSB8
  4dil-assembly1_B  TM=6.479E-01  e=1.011E-01  Thermotoga maritima

Mean predicted aligned error: 2.42 Å

Sequence (85 aa):
KKTEATVIGSAEMADYLSSYHGVENVHGMNIGGKANFDFGSVKFVQAFHSSSFTHENGIPVYLGMPMGIVFEVEGKTIYHTGDTG

InterPro domains:
  IPR036866 Ribonuclease Z/Hydroxyacylglutathione hydrolase-like [G3DSA:3.60.15.10] (1-85)
  IPR036866 Ribonuclease Z/Hydroxyacylglutathione hydrolase-like [SSF56281] (4-85)
  IPR050114 UPF0173/UPF0282/UlaG metal-dependent hydrolases [PTHR43546] (3-84)

pLDDT: mean 97.07, std 2.3, range [83.31, 98.88]